Protein AF-A0AAD5QFC1-F1 (afdb_monomer)

pLDDT: mean 74.95, std 17.99, range [32.06, 94.88]

Mean predicted aligned error: 12.11 Å

Solvent-accessible surface area (backbone atoms only — not comparable to full-atom values): 9086 Å² total; per-residue (Å²): 133,85,84,66,52,53,44,85,89,82,62,46,72,52,51,64,74,70,56,52,54,54,51,51,54,51,52,51,51,53,51,52,54,54,49,53,65,66,42,63,85,72,54,55,68,71,60,46,52,49,46,72,76,37,51,67,60,53,51,50,51,51,51,51,52,48,52,53,49,27,55,50,25,49,50,47,18,52,52,25,46,54,40,23,60,59,28,45,70,33,32,82,77,38,82,57,63,71,57,12,54,52,25,33,56,52,24,56,50,25,49,52,50,20,50,53,27,44,53,50,24,53,52,43,50,48,51,46,42,50,68,75,73,44,76,99,68,74,84,72,48,74,69,63,79,74,62,75,81,84,76,78,73,83,86,75,72,86,131

Structure (mmCIF, N/CA/C/O backbone):
data_AF-A0AAD5QFC1-F1
#
_entry.id   AF-A0AAD5QFC1-F1
#
loop_
_atom_site.group_PDB
_atom_site.id
_atom_site.type_symbol
_atom_site.label_atom_id
_atom_site.label_alt_id
_atom_site.label_comp_id
_atom_site.label_asym_id
_atom_site.label_entity_id
_atom_site.label_seq_id
_atom_site.pdbx_PDB_ins_code
_atom_site.Cartn_x
_atom_site.Cartn_y
_atom_site.Cartn_z
_atom_site.occupancy
_atom_site.B_iso_or_equiv
_atom_site.auth_seq_id
_atom_site.auth_comp_id
_atom_site.auth_asym_id
_atom_site.auth_atom_id
_atom_site.pdbx_PDB_model_num
ATOM 1 N N . MET A 1 1 ? -0.365 -19.921 -12.498 1.00 32.06 1 MET A N 1
ATOM 2 C CA . MET A 1 1 ? 1.033 -19.564 -12.823 1.00 32.06 1 MET A CA 1
ATOM 3 C C . MET A 1 1 ? 1.122 -18.049 -12.790 1.00 32.06 1 MET A C 1
ATOM 5 O O . MET A 1 1 ? 0.552 -17.419 -13.665 1.00 32.06 1 MET A O 1
ATOM 9 N N . ASN A 1 2 ? 1.718 -17.470 -11.745 1.00 37.75 2 ASN A N 1
ATOM 10 C CA . ASN A 1 2 ? 1.915 -16.021 -11.664 1.00 37.75 2 ASN A CA 1
ATOM 11 C C . ASN A 1 2 ? 3.129 -15.669 -12.521 1.00 37.75 2 ASN A C 1
ATOM 13 O O . ASN A 1 2 ? 4.251 -16.034 -12.171 1.00 37.75 2 ASN A O 1
ATOM 17 N N . GLU A 1 3 ? 2.890 -15.028 -13.660 1.00 44.94 3 GLU A N 1
ATOM 18 C CA . GLU A 1 3 ? 3.936 -14.546 -14.556 1.00 44.94 3 GLU A CA 1
ATOM 19 C C . GLU A 1 3 ? 4.847 -13.580 -13.786 1.00 44.94 3 GLU A C 1
ATOM 21 O O . GLU A 1 3 ? 4.436 -12.503 -13.354 1.00 44.94 3 GLU A O 1
ATOM 26 N N . MET A 1 4 ? 6.082 -14.009 -13.522 1.00 55.28 4 MET A N 1
ATOM 27 C CA . MET A 1 4 ? 7.081 -13.189 -12.843 1.00 55.28 4 MET A CA 1
ATOM 28 C C . MET A 1 4 ? 7.576 -12.128 -13.826 1.00 55.28 4 MET A C 1
ATOM 30 O O . MET A 1 4 ? 7.973 -12.460 -14.937 1.00 55.28 4 MET A O 1
ATOM 34 N N . TYR A 1 5 ? 7.584 -10.854 -13.434 1.00 62.97 5 TYR A N 1
ATOM 35 C CA . TYR A 1 5 ? 8.230 -9.815 -14.237 1.00 62.97 5 TYR A CA 1
ATOM 36 C C . TYR A 1 5 ? 9.747 -9.917 -14.020 1.00 62.97 5 TYR A C 1
ATOM 38 O O . TYR A 1 5 ? 10.242 -9.535 -12.955 1.00 62.97 5 TYR A O 1
ATOM 46 N N . TYR A 1 6 ? 10.473 -10.501 -14.978 1.00 63.19 6 TYR A N 1
ATOM 47 C CA . TYR A 1 6 ? 11.918 -10.750 -14.901 1.00 63.19 6 TYR A CA 1
ATOM 48 C C . TYR A 1 6 ? 12.706 -9.923 -15.924 1.00 63.19 6 TYR A C 1
ATOM 50 O O . TYR A 1 6 ? 12.216 -9.605 -17.004 1.00 63.19 6 TYR A O 1
ATOM 58 N N . THR A 1 7 ? 13.949 -9.577 -15.591 1.00 61.34 7 THR A N 1
ATOM 59 C CA . THR A 1 7 ? 14.903 -8.992 -16.548 1.00 61.34 7 THR A CA 1
ATOM 60 C C . THR A 1 7 ? 15.563 -10.081 -17.387 1.00 61.34 7 THR A C 1
ATOM 62 O O . THR A 1 7 ? 15.941 -11.107 -16.837 1.00 61.34 7 THR A O 1
ATOM 65 N N . VAL A 1 8 ? 15.825 -9.838 -18.668 1.00 59.00 8 VAL A N 1
ATOM 66 C CA . VAL A 1 8 ? 16.714 -10.677 -19.500 1.00 59.00 8 VAL A CA 1
ATOM 67 C C . VAL A 1 8 ? 18.057 -9.938 -19.647 1.00 59.00 8 VAL A C 1
ATOM 69 O O . VAL A 1 8 ? 18.013 -8.722 -19.846 1.00 59.00 8 VAL A O 1
ATOM 72 N N . PRO A 1 9 ? 19.241 -10.584 -19.532 1.00 58.47 9 PRO A N 1
ATOM 73 C CA . PRO A 1 9 ? 19.503 -12.030 -19.447 1.00 58.47 9 PRO A CA 1
ATOM 74 C C . PRO A 1 9 ? 19.516 -12.632 -18.031 1.00 58.47 9 PRO A C 1
ATOM 76 O O . PRO A 1 9 ? 19.382 -13.843 -17.899 1.00 58.47 9 PRO A O 1
ATOM 79 N N . ASP A 1 10 ? 19.621 -11.824 -16.974 1.00 62.72 10 ASP A N 1
ATOM 80 C CA . ASP A 1 10 ? 19.877 -12.319 -15.606 1.00 62.72 10 ASP A CA 1
ATOM 81 C C . ASP A 1 10 ? 18.671 -12.993 -14.915 1.00 62.72 10 ASP A C 1
ATOM 83 O O . ASP A 1 10 ? 18.766 -13.390 -13.755 1.00 62.72 10 ASP A O 1
ATOM 87 N N . MET A 1 11 ? 17.512 -13.073 -15.581 1.00 67.94 11 MET A N 1
ATOM 88 C CA . MET A 1 11 ? 16.238 -13.610 -15.067 1.00 67.94 11 MET A CA 1
ATOM 89 C C . MET A 1 11 ? 15.854 -13.089 -13.671 1.00 67.94 11 MET A C 1
ATOM 91 O O . MET A 1 11 ? 15.146 -13.742 -12.901 1.00 67.94 11 MET A O 1
ATOM 95 N N . ARG A 1 12 ? 16.312 -11.884 -13.316 1.00 70.94 12 ARG A N 1
ATOM 96 C CA . ARG A 1 12 ? 16.085 -11.313 -11.993 1.00 70.94 12 ARG A CA 1
ATOM 97 C C . ARG A 1 12 ? 14.629 -10.890 -11.863 1.00 70.94 12 ARG A C 1
ATOM 99 O O . ARG A 1 12 ? 14.167 -10.014 -12.590 1.00 70.94 12 ARG A O 1
ATOM 106 N N . VAL A 1 13 ? 13.932 -11.467 -10.887 1.00 73.19 13 VAL A N 1
ATOM 107 C CA . VAL A 1 13 ? 12.561 -11.082 -10.528 1.00 73.19 13 VAL A CA 1
ATOM 108 C C . VAL A 1 13 ? 12.553 -9.633 -10.035 1.00 73.19 13 VAL A C 1
ATOM 110 O O . VAL A 1 13 ? 13.135 -9.315 -8.995 1.00 73.19 13 VAL A O 1
ATOM 113 N N . LEU A 1 14 ? 11.890 -8.753 -10.783 1.00 72.19 14 LEU A N 1
ATOM 114 C CA . LEU A 1 14 ? 11.738 -7.334 -10.453 1.00 72.19 14 LEU A CA 1
ATOM 115 C C . LEU A 1 14 ? 10.568 -7.087 -9.504 1.00 72.19 14 LEU A C 1
ATOM 117 O O . LEU A 1 14 ? 10.649 -6.219 -8.635 1.00 72.19 14 LEU A O 1
ATOM 121 N N . LEU A 1 15 ? 9.500 -7.868 -9.665 1.00 76.88 15 LEU A N 1
ATOM 122 C CA . LEU A 1 15 ? 8.273 -7.800 -8.881 1.00 76.88 15 LEU A CA 1
ATOM 123 C C . LEU A 1 15 ? 7.924 -9.195 -8.375 1.00 76.88 15 LEU A C 1
ATOM 125 O O . LEU A 1 15 ? 7.590 -10.089 -9.150 1.00 76.88 15 LEU A O 1
ATOM 129 N N . ARG A 1 16 ? 8.014 -9.380 -7.058 1.00 79.38 16 ARG A N 1
ATOM 130 C CA . ARG A 1 16 ? 7.581 -10.612 -6.400 1.00 79.38 16 ARG A CA 1
ATOM 131 C C . ARG A 1 16 ? 6.054 -10.608 -6.272 1.00 79.38 16 ARG A C 1
ATOM 133 O O . ARG A 1 16 ? 5.517 -9.623 -5.761 1.00 79.38 16 ARG A O 1
ATOM 140 N N . PRO A 1 17 ? 5.360 -11.694 -6.649 1.00 76.50 17 PRO A N 1
ATOM 141 C CA . PRO A 1 17 ? 3.903 -11.783 -6.534 1.00 76.50 17 PRO A CA 1
ATOM 142 C C . PRO A 1 17 ? 3.424 -11.721 -5.077 1.00 76.50 17 PRO A C 1
ATOM 144 O O . PRO A 1 17 ? 2.324 -11.269 -4.801 1.00 76.50 17 PRO A O 1
ATOM 147 N N . GLU A 1 18 ? 4.267 -12.087 -4.113 1.00 81.75 18 GLU A N 1
ATOM 148 C CA . GLU A 1 18 ? 3.958 -11.952 -2.684 1.00 81.75 18 GLU A CA 1
ATOM 149 C C . GLU A 1 18 ? 3.695 -10.497 -2.264 1.00 81.75 18 GLU A C 1
ATOM 151 O O . GLU A 1 18 ? 2.928 -10.253 -1.338 1.00 81.75 18 GLU A O 1
ATOM 156 N N . MET A 1 19 ? 4.270 -9.510 -2.965 1.00 83.00 19 MET A N 1
ATOM 157 C CA . MET A 1 19 ? 4.018 -8.097 -2.662 1.00 83.00 19 MET A CA 1
ATOM 158 C C . MET A 1 19 ? 2.564 -7.700 -2.925 1.00 83.00 19 MET A C 1
ATOM 160 O O . MET A 1 19 ? 2.028 -6.862 -2.203 1.00 83.00 19 MET A O 1
ATOM 164 N N . SER A 1 20 ? 1.895 -8.309 -3.913 1.00 83.38 20 SER A N 1
ATOM 165 C CA . SER A 1 20 ? 0.490 -7.989 -4.168 1.00 83.38 20 SER A CA 1
ATOM 166 C C . SER A 1 20 ? -0.409 -8.463 -3.032 1.00 83.38 20 SER A C 1
ATOM 168 O O . SER A 1 20 ? -1.370 -7.774 -2.713 1.00 83.38 20 SER A O 1
ATOM 170 N N . LEU A 1 21 ? -0.084 -9.587 -2.378 1.00 87.62 21 LEU A N 1
ATOM 171 C CA . LEU A 1 21 ? -0.825 -10.054 -1.201 1.00 87.62 21 LEU A CA 1
ATOM 172 C C . LEU A 1 21 ? -0.786 -9.016 -0.077 1.00 87.62 21 LEU A C 1
ATOM 174 O O . LEU A 1 21 ? -1.830 -8.711 0.491 1.00 87.62 21 LEU A O 1
ATOM 178 N N . TRP A 1 22 ? 0.381 -8.418 0.182 1.00 88.88 22 TRP A N 1
ATOM 179 C CA . TRP A 1 2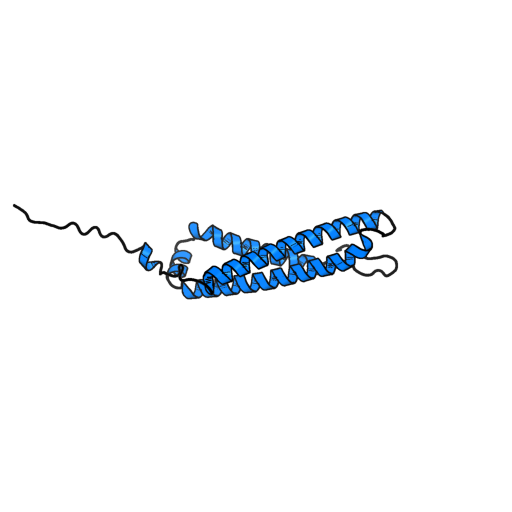2 ? 0.513 -7.339 1.164 1.00 88.88 22 TRP A CA 1
ATOM 180 C C . TRP A 1 22 ? -0.330 -6.119 0.799 1.00 88.88 22 TRP A C 1
ATOM 182 O O . TRP A 1 22 ? -1.070 -5.619 1.645 1.00 88.88 22 TRP A O 1
ATOM 192 N N . PHE A 1 23 ? -0.282 -5.669 -0.459 1.00 89.81 23 PHE A N 1
ATOM 193 C CA . PHE A 1 23 ? -1.076 -4.521 -0.901 1.00 89.81 23 PHE A CA 1
ATOM 194 C C . PHE A 1 23 ? -2.582 -4.786 -0.792 1.00 89.81 23 PHE A C 1
ATOM 196 O O . PHE A 1 23 ? -3.295 -3.972 -0.211 1.00 89.81 23 PHE A O 1
ATOM 203 N N . TYR A 1 24 ? -3.065 -5.937 -1.272 1.00 89.44 24 TYR A N 1
ATOM 204 C CA . TYR A 1 24 ? -4.486 -6.287 -1.208 1.00 89.44 24 TYR A CA 1
ATOM 205 C C . TYR A 1 24 ? -4.977 -6.482 0.225 1.00 89.44 24 TYR A C 1
ATOM 207 O O . TYR A 1 24 ? -6.017 -5.933 0.582 1.00 89.44 24 TYR A O 1
ATOM 215 N N . ALA A 1 25 ? -4.236 -7.218 1.057 1.00 89.38 25 ALA A N 1
ATOM 216 C CA . ALA A 1 25 ? -4.607 -7.433 2.454 1.00 89.38 25 ALA A CA 1
ATOM 217 C C . ALA A 1 25 ? -4.694 -6.105 3.218 1.00 89.38 25 ALA A C 1
ATOM 219 O O . ALA A 1 25 ? -5.658 -5.874 3.946 1.00 89.38 25 ALA A O 1
ATOM 220 N N . THR A 1 26 ? -3.736 -5.203 2.988 1.00 89.94 26 THR A N 1
ATOM 221 C CA . THR A 1 26 ? -3.735 -3.865 3.594 1.00 89.94 26 THR A CA 1
ATOM 222 C C . THR A 1 26 ? -4.931 -3.047 3.116 1.00 89.94 26 THR A C 1
ATOM 224 O O . THR A 1 26 ? -5.650 -2.491 3.938 1.00 89.94 26 THR A O 1
ATOM 227 N N . SER A 1 27 ? -5.220 -3.020 1.812 1.00 88.56 27 SER A N 1
ATOM 228 C CA . SER A 1 27 ? -6.395 -2.318 1.280 1.00 88.56 27 SER A CA 1
ATOM 229 C C . SER A 1 27 ? -7.721 -2.867 1.819 1.00 88.56 27 SER A C 1
ATOM 231 O O . SER A 1 27 ? -8.617 -2.084 2.124 1.00 88.56 27 SER A O 1
ATOM 233 N N . ILE A 1 28 ? -7.851 -4.188 1.981 1.00 90.44 28 ILE A N 1
ATOM 234 C CA . ILE A 1 28 ? -9.042 -4.808 2.582 1.00 90.44 28 ILE A CA 1
ATOM 235 C C . ILE A 1 28 ? -9.173 -4.395 4.049 1.00 90.44 28 ILE A C 1
ATOM 237 O O . ILE A 1 28 ? -10.259 -4.014 4.475 1.00 90.44 28 ILE A O 1
ATOM 241 N N . LEU A 1 29 ? -8.080 -4.422 4.816 1.00 88.19 29 LEU A N 1
ATOM 242 C CA . LEU A 1 29 ? -8.087 -3.990 6.214 1.00 88.19 29 LEU A CA 1
ATOM 243 C C . LEU A 1 29 ? -8.530 -2.526 6.351 1.00 88.19 29 LEU A C 1
ATOM 245 O O . LEU A 1 29 ? -9.369 -2.218 7.195 1.00 88.19 29 LEU A O 1
ATOM 249 N N . LEU A 1 30 ? -8.012 -1.640 5.497 1.00 87.75 30 LEU A N 1
ATOM 250 C CA . LEU A 1 30 ? -8.396 -0.226 5.456 1.00 87.75 30 LEU A CA 1
ATOM 251 C C . LEU A 1 30 ? -9.877 -0.038 5.122 1.00 87.75 30 LEU A C 1
ATOM 253 O O . LEU A 1 30 ? -10.563 0.761 5.762 1.00 87.75 30 LEU A O 1
ATOM 257 N N . LEU A 1 31 ? -10.387 -0.800 4.151 1.00 87.75 31 LEU A N 1
ATOM 258 C CA . LEU A 1 31 ? -11.800 -0.784 3.783 1.00 87.75 31 LEU A CA 1
ATOM 259 C C . LEU A 1 31 ? -12.686 -1.256 4.943 1.00 87.75 31 LEU A C 1
ATOM 261 O O . LEU A 1 31 ? -13.713 -0.647 5.227 1.00 87.75 31 LEU A O 1
ATOM 265 N N . LEU A 1 32 ? -12.281 -2.317 5.643 1.00 86.44 32 LEU A N 1
ATOM 266 C CA . LEU A 1 32 ? -13.006 -2.818 6.809 1.00 86.44 32 LEU A CA 1
ATOM 267 C C . LEU A 1 32 ? -13.024 -1.780 7.931 1.00 86.44 32 LEU A C 1
ATOM 269 O O . LEU A 1 32 ? -14.097 -1.478 8.448 1.00 86.44 32 LEU A O 1
ATOM 273 N N . LEU A 1 33 ? -11.875 -1.181 8.249 1.00 83.00 33 LEU A N 1
ATOM 274 C CA . LEU A 1 33 ? -11.772 -0.122 9.253 1.00 83.00 33 LEU A CA 1
ATOM 275 C C . LEU A 1 33 ? -12.681 1.062 8.920 1.00 83.00 33 LEU A C 1
ATOM 277 O O . LEU A 1 33 ? -13.506 1.437 9.743 1.00 83.00 33 LEU A O 1
ATOM 281 N N . THR A 1 34 ? -12.598 1.596 7.701 1.00 81.31 34 THR A N 1
ATOM 282 C CA . THR A 1 34 ? -13.441 2.723 7.264 1.00 81.31 34 THR A CA 1
ATOM 283 C C . THR A 1 34 ? -14.928 2.372 7.235 1.00 81.31 34 THR A C 1
ATOM 285 O O . THR A 1 34 ? -15.753 3.168 7.684 1.00 81.31 34 THR A O 1
ATOM 288 N N . SER A 1 35 ? -15.290 1.174 6.768 1.00 80.69 35 SER A N 1
ATOM 289 C CA . SER A 1 35 ? -16.685 0.719 6.775 1.00 80.69 35 SER A CA 1
ATOM 290 C C . SER A 1 35 ? -17.249 0.585 8.191 1.00 80.69 35 SER A C 1
ATOM 292 O O . SER A 1 35 ? -18.392 0.972 8.428 1.00 80.69 35 SER A O 1
ATOM 294 N N . LEU A 1 36 ? -16.440 0.119 9.149 1.00 74.38 36 LEU A N 1
ATOM 295 C CA . LEU A 1 36 ? -16.835 -0.001 10.548 1.00 74.38 36 LEU A CA 1
ATOM 296 C C . LEU A 1 36 ? -17.122 1.376 11.154 1.00 74.38 36 LEU A C 1
ATOM 298 O O . LEU A 1 36 ? -18.116 1.534 11.859 1.00 74.38 36 LEU A O 1
ATOM 302 N N . THR A 1 37 ? -16.312 2.385 10.824 1.00 70.31 37 THR A N 1
ATOM 303 C CA . THR A 1 37 ? -16.526 3.769 11.266 1.00 70.31 37 THR A CA 1
ATOM 304 C C . THR A 1 37 ? -17.802 4.377 10.677 1.00 70.31 37 THR A C 1
ATOM 306 O O . THR A 1 37 ? -18.506 5.111 11.366 1.00 70.31 37 THR A O 1
ATOM 309 N N . LEU A 1 38 ? -18.130 4.064 9.418 1.00 70.19 38 LEU A N 1
ATOM 310 C CA . LEU A 1 38 ? -19.339 4.560 8.744 1.00 70.19 38 LEU A CA 1
ATOM 311 C C . LEU A 1 38 ? -20.621 3.881 9.246 1.00 70.19 38 LEU A C 1
ATOM 313 O O . LEU A 1 38 ? -21.664 4.526 9.348 1.00 70.19 38 LEU A O 1
ATOM 317 N N . LEU A 1 39 ? -20.544 2.593 9.588 1.00 67.19 39 LEU A N 1
ATOM 318 C CA . LEU A 1 39 ? -21.682 1.798 10.052 1.00 67.19 39 LEU A CA 1
ATOM 319 C C . LEU A 1 39 ? -22.080 2.077 11.507 1.00 67.19 39 LEU A C 1
ATOM 321 O O . LEU A 1 39 ? -23.127 1.588 11.923 1.00 67.19 39 LEU A O 1
ATOM 325 N N . VAL A 1 40 ? -21.323 2.897 12.254 1.00 63.97 40 VAL A N 1
ATOM 326 C CA . VAL A 1 40 ? -21.637 3.318 13.639 1.00 63.97 40 VAL A CA 1
ATOM 327 C C . VAL A 1 40 ? -23.066 3.863 13.782 1.00 63.97 40 VAL A C 1
ATOM 329 O O . VAL A 1 40 ? -23.705 3.663 14.811 1.00 6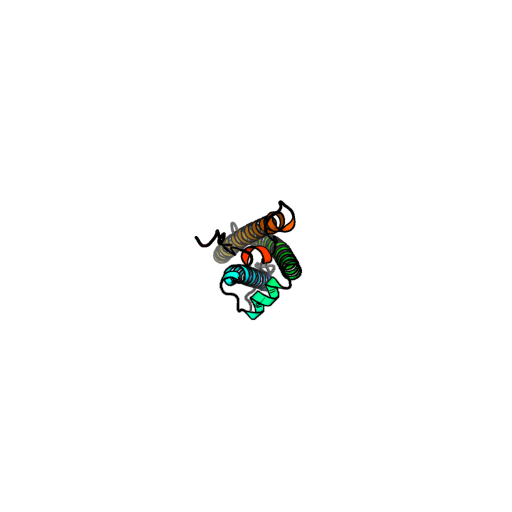3.97 40 VAL A O 1
ATOM 332 N N . SER A 1 41 ? -23.602 4.507 12.745 1.00 61.50 41 SER A N 1
ATOM 333 C CA . SER A 1 41 ? -24.963 5.061 12.738 1.00 61.50 41 SER A CA 1
ATOM 334 C C . SER A 1 41 ? -26.076 4.014 12.578 1.00 61.50 41 SER A C 1
ATOM 336 O O . SER A 1 41 ? -27.233 4.313 12.855 1.00 61.50 41 SER A O 1
ATOM 338 N N . SER A 1 42 ? -25.742 2.799 12.135 1.00 66.88 42 SER A N 1
ATOM 339 C CA . SER A 1 42 ? -26.688 1.729 11.774 1.00 66.88 42 SER A CA 1
ATOM 340 C C . SER A 1 42 ? -26.430 0.436 12.560 1.00 66.88 42 SER A C 1
ATOM 342 O O . SER A 1 42 ? -26.750 -0.663 12.106 1.00 66.88 42 SER A O 1
ATOM 344 N N . VAL A 1 43 ? -25.794 0.555 13.728 1.00 70.06 43 VAL A N 1
ATOM 345 C CA . VAL A 1 43 ? -25.337 -0.584 14.526 1.00 70.06 43 VAL A CA 1
ATOM 346 C C . VAL A 1 43 ? -26.524 -1.351 15.134 1.00 70.06 43 VAL A C 1
ATOM 348 O O . VAL A 1 43 ? -27.429 -0.737 15.702 1.00 70.06 43 VAL A O 1
ATOM 351 N N . PRO A 1 44 ? -26.533 -2.700 15.083 1.00 75.25 44 PRO A N 1
ATOM 352 C CA . PRO A 1 44 ? -27.543 -3.503 15.763 1.00 75.25 44 PRO A CA 1
ATOM 353 C C . PRO A 1 44 ? -27.569 -3.227 17.274 1.00 75.25 44 PRO A C 1
ATOM 355 O O . PRO A 1 44 ? -26.522 -3.203 17.920 1.00 75.25 44 PRO A O 1
ATOM 358 N N . LYS A 1 45 ? -28.770 -3.135 17.862 1.00 73.62 45 LYS A N 1
ATOM 359 C CA . LYS A 1 45 ? -29.007 -2.919 19.307 1.00 73.62 45 LYS A CA 1
ATOM 360 C C . LYS A 1 45 ? -28.073 -3.690 20.269 1.00 73.62 45 LYS A C 1
ATOM 362 O O . LYS A 1 45 ? -27.611 -3.074 21.227 1.00 73.62 45 LYS A O 1
ATOM 367 N N . PRO A 1 46 ? -27.752 -4.988 20.067 1.00 72.25 46 PRO A N 1
ATOM 368 C CA . PRO A 1 46 ? -26.827 -5.692 20.963 1.00 72.25 46 PRO A CA 1
ATOM 369 C C . PRO A 1 46 ? -25.390 -5.150 20.917 1.00 72.25 46 PRO A C 1
ATOM 371 O O . PRO A 1 46 ? -24.741 -5.053 21.954 1.00 72.25 46 PRO A O 1
ATOM 374 N N . LEU A 1 47 ? -24.895 -4.755 19.741 1.00 70.75 47 LEU A N 1
ATOM 375 C CA . LEU A 1 47 ? -23.555 -4.178 19.600 1.00 70.75 47 LEU A CA 1
ATOM 376 C C . LEU A 1 47 ? -23.511 -2.747 20.153 1.00 70.75 47 LEU A C 1
ATOM 378 O O . LEU A 1 47 ? -22.508 -2.344 20.733 1.00 70.75 47 LEU A O 1
ATOM 382 N N . GLN A 1 48 ? -24.611 -2.003 20.006 1.00 70.88 48 GLN A N 1
ATOM 383 C CA . GLN A 1 48 ? -24.763 -0.679 20.602 1.00 70.88 48 GLN A CA 1
ATOM 384 C C . GLN A 1 48 ? -24.712 -0.763 22.134 1.00 70.88 48 GLN A C 1
ATOM 386 O O . GLN A 1 48 ? -23.920 -0.062 22.756 1.00 70.88 48 GLN A O 1
ATOM 391 N N . SER A 1 49 ? -25.461 -1.695 22.733 1.00 74.38 49 SER A N 1
ATOM 392 C CA . SER A 1 49 ? -25.411 -1.945 24.178 1.00 74.38 49 SER A CA 1
ATOM 393 C C . SER A 1 49 ? -24.013 -2.371 24.641 1.00 74.38 49 SER A C 1
ATOM 395 O O . SER A 1 49 ? -23.532 -1.911 25.673 1.00 74.38 49 SER A O 1
ATOM 397 N N . PHE A 1 50 ? -23.312 -3.203 23.866 1.00 75.38 50 PHE A N 1
ATOM 398 C CA . PHE A 1 50 ? -21.932 -3.578 24.176 1.00 75.38 50 PHE A CA 1
ATOM 399 C C . PHE A 1 50 ? -20.970 -2.378 24.142 1.00 75.38 50 PHE A C 1
ATOM 401 O O . PHE A 1 50 ? -20.147 -2.238 25.049 1.00 75.38 50 PHE A O 1
ATOM 408 N N . ALA A 1 51 ? -21.086 -1.513 23.130 1.00 71.38 51 ALA A N 1
ATOM 409 C CA . ALA A 1 51 ? -20.269 -0.309 22.976 1.00 71.38 51 ALA A CA 1
ATOM 410 C C . ALA A 1 51 ? -20.524 0.718 24.091 1.00 71.38 51 ALA A C 1
ATOM 412 O O . ALA A 1 51 ? -19.578 1.316 24.602 1.00 71.38 51 ALA A O 1
ATOM 413 N N . GLU A 1 52 ? -21.783 0.884 24.503 1.00 72.81 52 GLU A N 1
ATOM 414 C CA . GLU A 1 52 ? -22.177 1.750 25.620 1.00 72.81 52 GLU A CA 1
ATOM 415 C C . GLU A 1 52 ? -21.660 1.221 26.966 1.00 72.81 52 GLU A C 1
ATOM 417 O O . GLU A 1 52 ? -21.213 2.005 27.803 1.00 72.81 52 GLU A O 1
ATOM 422 N N . ASN A 1 53 ? -21.646 -0.103 27.149 1.00 80.50 53 ASN A N 1
ATOM 423 C CA . ASN A 1 53 ? -21.164 -0.746 28.373 1.00 80.50 53 ASN A CA 1
ATOM 424 C C . ASN A 1 53 ? -19.630 -0.824 28.460 1.00 80.50 53 ASN A C 1
ATOM 426 O O . ASN A 1 53 ? -19.085 -0.857 29.560 1.00 80.50 53 ASN A O 1
ATOM 430 N N . ASN A 1 54 ? -18.919 -0.850 27.325 1.00 77.44 54 ASN A N 1
ATOM 431 C CA . ASN A 1 54 ? -17.460 -1.023 27.276 1.00 77.44 54 ASN A CA 1
ATOM 432 C C . ASN A 1 54 ? -16.741 0.029 26.400 1.00 77.44 54 ASN A C 1
ATOM 434 O O . ASN A 1 54 ? -15.932 -0.330 25.536 1.00 77.44 54 ASN A O 1
ATOM 438 N N . PRO A 1 55 ? -16.963 1.339 26.620 1.00 72.62 55 PRO A N 1
ATOM 439 C CA . PRO A 1 55 ? -16.440 2.390 25.746 1.00 72.62 55 PRO A CA 1
ATOM 440 C C . PRO A 1 55 ? -14.906 2.470 25.761 1.00 72.62 55 PRO A C 1
ATOM 442 O O . PRO A 1 55 ? -14.284 2.721 24.733 1.00 72.62 55 PRO A O 1
ATOM 445 N N . GLN A 1 56 ? -14.276 2.210 26.911 1.00 75.44 56 GLN A N 1
ATOM 446 C CA . GLN A 1 56 ? -12.814 2.215 27.038 1.00 75.44 56 GLN A CA 1
ATOM 447 C C . GLN A 1 56 ? -12.163 1.062 26.268 1.00 75.44 56 GLN A C 1
ATOM 449 O O . GLN A 1 56 ? -11.152 1.269 25.600 1.00 75.44 56 GLN A O 1
ATOM 454 N N . LEU A 1 57 ? -12.762 -0.132 26.317 1.00 77.25 57 LEU A N 1
ATOM 455 C CA . LEU A 1 57 ? -12.279 -1.298 25.578 1.00 77.25 57 LEU A CA 1
ATOM 456 C C . LEU A 1 57 ? -12.394 -1.072 24.068 1.00 77.25 57 LEU A C 1
ATOM 458 O O . LEU A 1 57 ? -11.457 -1.368 23.332 1.00 77.25 57 LEU A O 1
ATOM 462 N N . LEU A 1 58 ? -13.517 -0.505 23.613 1.00 78.50 58 LEU A N 1
ATOM 463 C CA . LEU A 1 58 ? -13.726 -0.174 22.204 1.00 78.50 58 LEU A CA 1
ATOM 464 C C . LEU A 1 58 ? -12.723 0.882 21.718 1.00 78.50 58 LEU A C 1
ATOM 466 O O . LEU A 1 58 ? -12.139 0.723 20.649 1.00 78.50 58 LEU A O 1
ATOM 470 N N . SER A 1 59 ? -12.476 1.916 22.526 1.00 77.44 59 SER A N 1
ATOM 471 C CA . SER A 1 59 ? -11.449 2.930 22.269 1.00 77.44 59 SER A CA 1
ATOM 472 C C . SER A 1 59 ? -10.061 2.316 22.123 1.00 77.44 59 SER A C 1
ATOM 474 O O . SER A 1 59 ? -9.355 2.571 21.151 1.00 77.44 59 SER A O 1
ATOM 476 N N . PHE A 1 60 ? -9.687 1.461 23.076 1.00 81.81 60 PHE A N 1
ATOM 477 C CA . PHE A 1 60 ? -8.398 0.788 23.078 1.00 81.81 60 PHE A CA 1
ATOM 478 C C . PHE A 1 60 ? -8.227 -0.097 21.838 1.00 81.81 60 PHE A C 1
ATOM 480 O O . PHE A 1 60 ? -7.226 0.022 21.135 1.00 81.81 60 PHE A O 1
ATOM 487 N N . LEU A 1 61 ? -9.226 -0.926 21.517 1.00 84.12 61 LEU A N 1
ATOM 488 C CA . LEU A 1 61 ? -9.213 -1.776 20.324 1.00 84.12 61 LEU A CA 1
ATOM 489 C C . LEU A 1 61 ? -9.109 -0.950 19.039 1.00 84.12 61 LEU A C 1
ATOM 491 O O . LEU A 1 61 ? -8.291 -1.262 18.178 1.00 84.12 61 LEU A O 1
ATOM 495 N N . HIS A 1 62 ? -9.883 0.131 18.924 1.00 83.62 62 HIS A N 1
ATOM 496 C CA . HIS A 1 62 ? -9.831 1.015 17.764 1.00 83.62 62 HIS A CA 1
ATOM 497 C C . HIS A 1 62 ? -8.452 1.683 17.616 1.00 83.62 62 HIS A C 1
ATOM 499 O O . HIS A 1 62 ? -7.905 1.713 16.515 1.00 83.62 62 HIS A O 1
ATOM 505 N N . GLY A 1 63 ? -7.843 2.146 18.712 1.00 83.50 63 GLY A N 1
ATOM 506 C CA . GLY A 1 63 ? -6.485 2.700 18.711 1.00 83.50 63 GLY A CA 1
ATOM 507 C C . GLY A 1 63 ? -5.413 1.673 18.318 1.00 83.50 63 GLY A C 1
ATOM 508 O O . GLY A 1 63 ? -4.522 1.973 17.518 1.00 83.50 63 GLY A O 1
ATOM 509 N N . VAL A 1 64 ? -5.521 0.433 18.807 1.00 87.69 64 VAL A N 1
ATOM 510 C CA . VAL A 1 64 ? -4.624 -0.670 18.419 1.00 87.69 64 VAL A CA 1
ATOM 511 C C . VAL A 1 64 ? -4.780 -1.001 16.933 1.00 87.69 64 VAL A C 1
ATOM 513 O O . VAL A 1 64 ? -3.784 -1.106 16.222 1.00 87.69 64 VAL A O 1
ATOM 516 N N . CYS A 1 65 ? -6.009 -1.098 16.425 1.00 88.25 65 CYS A N 1
ATOM 517 C CA . CYS A 1 65 ? -6.244 -1.363 15.007 1.00 88.25 65 CYS A CA 1
ATOM 518 C C . CYS A 1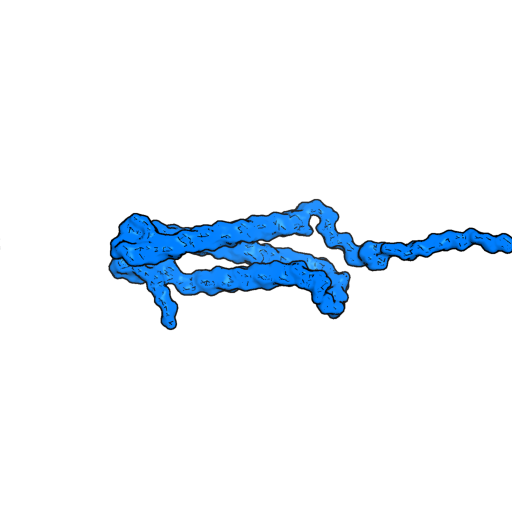 65 ? -5.722 -0.235 14.107 1.00 88.25 65 CYS A C 1
ATOM 520 O O . CYS A 1 65 ? -5.066 -0.517 13.106 1.00 88.25 65 CYS A O 1
ATOM 522 N N . LEU A 1 66 ? -5.957 1.028 14.476 1.00 87.00 66 LEU A N 1
ATOM 523 C CA . LEU A 1 66 ? -5.445 2.183 13.737 1.00 87.00 66 LEU A CA 1
ATOM 524 C C . LEU A 1 66 ? -3.915 2.201 13.702 1.00 87.00 66 LEU A C 1
ATOM 526 O O . LEU A 1 66 ? -3.331 2.373 12.633 1.00 87.00 66 LEU A O 1
ATOM 530 N N . SER A 1 67 ? -3.255 1.971 14.839 1.00 89.69 67 SER A N 1
ATOM 531 C CA . SER A 1 67 ? -1.787 1.946 14.902 1.00 89.69 67 SER A CA 1
ATOM 532 C C . SER A 1 67 ? -1.188 0.788 14.096 1.00 89.69 67 SER A C 1
ATOM 534 O O . SER A 1 67 ? -0.251 1.005 13.326 1.00 89.69 67 SER A O 1
ATOM 536 N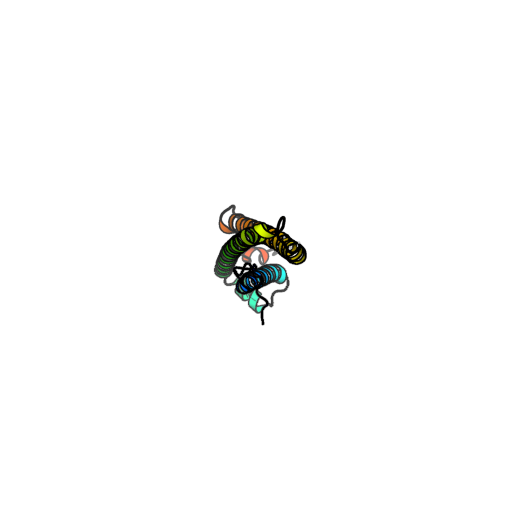 N . ALA A 1 68 ? -1.774 -0.411 14.176 1.00 91.31 68 ALA A N 1
ATOM 537 C CA . ALA A 1 68 ? -1.385 -1.542 13.337 1.00 91.31 68 ALA A CA 1
ATOM 538 C C . ALA A 1 68 ? -1.569 -1.232 11.842 1.00 91.31 68 ALA A C 1
ATOM 540 O O . ALA A 1 68 ? -0.670 -1.505 11.043 1.00 91.31 68 ALA A O 1
ATOM 541 N N . SER A 1 69 ? -2.692 -0.612 11.461 1.00 90.69 69 SER A N 1
ATOM 542 C CA . SER A 1 69 ? -2.940 -0.224 10.068 1.00 90.69 69 SER A CA 1
ATOM 543 C C . SER A 1 69 ? -1.951 0.835 9.579 1.00 90.69 69 SER A C 1
ATOM 545 O O . SER A 1 69 ? -1.455 0.727 8.461 1.00 90.69 69 SER A O 1
ATOM 547 N N . CYS A 1 70 ? -1.550 1.770 10.444 1.00 91.44 70 CYS A N 1
ATOM 548 C CA . CYS A 1 70 ? -0.584 2.806 10.102 1.00 91.44 70 CYS A CA 1
ATOM 549 C C . CYS A 1 70 ? 0.796 2.212 9.815 1.00 91.44 70 CYS A C 1
ATOM 551 O O . CYS A 1 70 ? 1.426 2.553 8.811 1.00 91.44 70 CYS A O 1
ATOM 553 N N . LEU A 1 71 ? 1.260 1.291 10.667 1.00 92.44 71 LEU A N 1
ATOM 554 C CA . LEU A 1 71 ? 2.520 0.577 10.453 1.00 92.44 71 LEU A CA 1
ATOM 555 C C . LEU A 1 71 ? 2.484 -0.246 9.161 1.00 92.44 71 LEU A C 1
ATOM 557 O O . LEU A 1 71 ? 3.455 -0.256 8.404 1.00 92.44 71 LEU A O 1
ATOM 561 N N . LEU A 1 72 ? 1.356 -0.900 8.883 1.00 93.25 72 LEU A N 1
ATOM 562 C CA . LEU A 1 72 ? 1.182 -1.703 7.679 1.00 93.25 72 LEU A CA 1
ATOM 563 C C . LEU A 1 72 ? 1.163 -0.841 6.405 1.00 93.25 72 LEU A C 1
ATOM 565 O O . LEU A 1 72 ? 1.796 -1.205 5.412 1.00 93.25 72 LEU A O 1
ATOM 569 N N . CYS A 1 73 ? 0.518 0.328 6.440 1.00 93.12 73 CYS A N 1
ATOM 570 C CA . CYS A 1 73 ? 0.559 1.319 5.364 1.00 93.12 73 CYS A CA 1
ATOM 571 C C . CYS A 1 73 ? 1.985 1.821 5.119 1.00 93.12 73 CYS A C 1
ATOM 573 O O . CYS A 1 73 ? 2.442 1.821 3.978 1.00 93.12 73 CYS A O 1
ATOM 575 N N . ALA A 1 74 ? 2.725 2.176 6.174 1.00 93.19 74 ALA A N 1
ATOM 576 C CA . ALA A 1 74 ? 4.121 2.594 6.055 1.00 93.19 74 ALA A CA 1
ATOM 577 C C . ALA A 1 74 ? 5.006 1.486 5.451 1.00 93.19 74 ALA A C 1
ATOM 579 O O . ALA A 1 74 ? 5.835 1.750 4.575 1.00 93.19 74 ALA A O 1
ATOM 580 N N . TYR A 1 75 ? 4.789 0.232 5.855 1.00 93.50 75 TYR A N 1
ATOM 581 C CA . TYR A 1 75 ? 5.468 -0.926 5.277 1.00 93.50 75 TYR A CA 1
ATOM 582 C C . TYR A 1 75 ? 5.132 -1.115 3.787 1.00 93.50 75 TYR A C 1
ATOM 584 O O . TYR A 1 75 ? 6.032 -1.313 2.967 1.00 93.50 75 TYR A O 1
ATOM 592 N N . CYS A 1 76 ? 3.859 -0.978 3.405 1.00 93.62 76 CYS A N 1
ATOM 593 C CA . CYS A 1 76 ? 3.431 -1.042 2.006 1.00 93.62 76 CYS A CA 1
ATOM 594 C C . CYS A 1 76 ? 4.004 0.106 1.165 1.00 93.62 76 CYS A C 1
ATOM 596 O O . CYS A 1 76 ? 4.437 -0.130 0.036 1.00 93.62 76 CYS A O 1
ATOM 598 N N . THR A 1 77 ? 4.094 1.321 1.713 1.00 94.56 77 THR A N 1
ATOM 599 C CA . THR A 1 77 ? 4.801 2.444 1.082 1.00 94.56 77 THR A CA 1
ATOM 600 C C . THR A 1 77 ? 6.259 2.092 0.821 1.00 94.56 77 THR A C 1
ATOM 602 O O . THR A 1 77 ? 6.745 2.286 -0.294 1.00 94.56 77 THR A O 1
ATOM 605 N N . PHE A 1 78 ? 6.962 1.552 1.821 1.00 93.88 78 PHE A N 1
ATOM 606 C CA . PHE A 1 78 ? 8.360 1.152 1.675 1.00 93.88 78 PHE A CA 1
ATOM 607 C C . PHE A 1 78 ? 8.533 0.090 0.581 1.00 93.88 78 PHE A C 1
ATOM 609 O O . PHE A 1 78 ? 9.367 0.259 -0.310 1.00 93.88 78 PHE A O 1
ATOM 616 N N . LEU A 1 79 ? 7.708 -0.961 0.596 1.00 93.00 79 LEU A N 1
ATOM 617 C CA . LEU A 1 79 ? 7.700 -2.008 -0.429 1.00 93.00 79 LEU A CA 1
ATOM 618 C C . LEU A 1 79 ? 7.459 -1.436 -1.829 1.00 93.00 79 LEU A C 1
ATOM 620 O O . LEU A 1 79 ? 8.214 -1.737 -2.756 1.00 93.00 79 LEU A O 1
ATOM 624 N N . ALA A 1 80 ? 6.438 -0.591 -1.984 1.00 92.19 80 ALA A N 1
ATOM 625 C CA . ALA A 1 80 ? 6.083 0.023 -3.257 1.00 92.19 80 ALA A CA 1
ATOM 626 C C . ALA A 1 80 ? 7.201 0.943 -3.775 1.00 92.19 80 ALA A C 1
ATOM 628 O O . ALA A 1 80 ? 7.565 0.880 -4.950 1.00 92.19 80 ALA A O 1
ATOM 629 N N . MET A 1 81 ? 7.818 1.7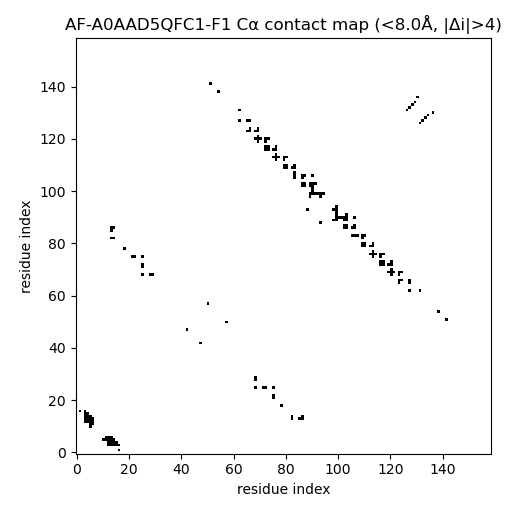39 -2.897 1.00 92.88 81 MET A N 1
ATOM 630 C CA . MET A 1 81 ? 8.958 2.590 -3.240 1.00 92.88 81 MET A CA 1
ATOM 631 C C . MET A 1 81 ? 10.183 1.771 -3.643 1.00 92.88 81 MET A C 1
ATOM 633 O O . MET A 1 81 ? 10.775 2.042 -4.690 1.00 92.88 81 MET A O 1
ATOM 637 N N . HIS A 1 82 ? 10.529 0.742 -2.870 1.00 91.44 82 HIS A N 1
ATOM 638 C CA . HIS A 1 82 ? 11.657 -0.138 -3.157 1.00 91.44 82 HIS A CA 1
ATOM 639 C C . HIS A 1 82 ? 11.473 -0.871 -4.498 1.00 91.44 82 HIS A C 1
ATOM 641 O O . HIS A 1 82 ? 12.369 -0.849 -5.345 1.00 91.44 82 HIS A O 1
ATOM 647 N N . ALA A 1 83 ? 10.287 -1.437 -4.741 1.00 88.31 83 ALA A N 1
ATOM 648 C CA . ALA A 1 83 ? 9.939 -2.079 -6.008 1.00 88.31 83 ALA A CA 1
ATOM 649 C C . ALA A 1 83 ? 9.910 -1.085 -7.183 1.00 88.31 83 ALA A C 1
ATOM 651 O O . ALA A 1 83 ? 10.354 -1.395 -8.286 1.00 88.31 83 ALA A O 1
ATOM 652 N N . SER A 1 84 ? 9.449 0.150 -6.969 1.00 89.94 84 SER A N 1
ATOM 653 C CA . SER A 1 84 ? 9.515 1.176 -8.014 1.00 89.94 84 SER A CA 1
ATOM 654 C C . SER A 1 84 ? 10.962 1.546 -8.359 1.00 89.94 84 SER A C 1
ATOM 656 O O . SER A 1 84 ? 11.262 1.852 -9.507 1.00 89.94 84 SER A O 1
ATOM 658 N N . GLY A 1 85 ? 11.881 1.505 -7.389 1.00 86.88 85 GLY A N 1
ATOM 659 C CA . GLY A 1 85 ? 13.299 1.775 -7.609 1.00 86.88 85 GLY A CA 1
ATOM 660 C C . GLY A 1 85 ? 13.988 0.686 -8.432 1.00 86.88 85 GLY A C 1
ATOM 661 O O . GLY A 1 85 ? 14.839 1.001 -9.264 1.00 86.88 85 GLY A O 1
ATOM 662 N N . SER A 1 86 ? 13.613 -0.584 -8.245 1.00 85.69 86 SER A N 1
ATOM 663 C CA . SER A 1 86 ? 14.130 -1.688 -9.065 1.00 85.69 86 SER A CA 1
ATOM 664 C C . SER A 1 86 ? 13.590 -1.635 -10.495 1.00 85.69 86 SER A C 1
ATOM 666 O O . SER A 1 86 ? 14.375 -1.739 -11.435 1.00 85.69 86 SER A O 1
ATOM 668 N N . VAL A 1 87 ? 12.284 -1.410 -10.669 1.00 86.12 87 VAL A N 1
ATOM 669 C CA . VAL A 1 87 ? 11.631 -1.340 -11.989 1.00 86.12 87 VAL A CA 1
ATOM 670 C C . VAL A 1 87 ? 11.990 -0.053 -12.742 1.00 86.12 87 VAL A C 1
ATOM 672 O O . VAL A 1 87 ? 12.198 -0.073 -13.952 1.00 86.12 87 VAL A O 1
ATOM 675 N N . GLY A 1 88 ? 12.137 1.072 -12.037 1.00 84.81 88 GLY A N 1
ATOM 676 C CA . GLY A 1 88 ? 12.405 2.387 -12.629 1.00 84.81 88 GLY A CA 1
ATOM 677 C C . GLY A 1 88 ? 13.709 2.465 -13.426 1.00 84.81 88 GLY A C 1
ATOM 678 O O . GLY A 1 88 ? 13.805 3.252 -14.365 1.00 84.81 88 GLY A O 1
ATOM 679 N N . LYS A 1 89 ? 14.684 1.596 -13.127 1.00 84.12 89 LYS A N 1
ATOM 680 C CA . LYS A 1 89 ? 15.928 1.461 -13.907 1.00 84.12 89 LYS A CA 1
ATOM 681 C C . LYS A 1 89 ? 15.670 1.039 -15.357 1.00 84.12 89 LYS A C 1
ATOM 683 O O . LYS A 1 89 ? 16.438 1.402 -16.242 1.00 84.12 89 LYS A O 1
ATOM 688 N N . TYR A 1 90 ? 14.576 0.320 -15.596 1.00 83.12 90 TYR A N 1
ATOM 689 C CA . TYR A 1 90 ? 14.198 -0.225 -16.899 1.00 83.12 90 TYR A CA 1
ATOM 690 C C . TYR A 1 90 ? 13.085 0.583 -17.587 1.00 83.12 90 TYR A C 1
ATOM 692 O O . TYR A 1 90 ? 12.838 0.411 -18.775 1.00 83.12 90 TYR A O 1
ATOM 700 N N . ALA A 1 91 ? 12.452 1.525 -16.882 1.00 81.12 91 ALA A N 1
ATOM 701 C CA . ALA A 1 91 ? 11.311 2.287 -17.391 1.00 81.12 91 ALA A CA 1
ATOM 702 C C . ALA A 1 91 ? 11.655 3.293 -18.511 1.00 81.12 91 ALA A C 1
ATOM 704 O O . ALA A 1 91 ? 10.779 3.662 -19.289 1.00 81.12 91 ALA A O 1
ATOM 705 N N . PHE A 1 92 ? 12.911 3.748 -18.616 1.00 79.25 92 PHE A N 1
ATOM 706 C CA . PHE A 1 92 ? 13.276 4.849 -19.527 1.00 79.25 92 PHE A CA 1
ATOM 707 C C . PHE A 1 92 ? 14.315 4.501 -20.598 1.00 79.25 92 PHE A C 1
ATOM 709 O O . PHE A 1 92 ? 14.418 5.224 -21.587 1.00 79.25 92 PHE A O 1
ATOM 716 N N . LYS A 1 93 ? 15.107 3.437 -20.414 1.00 77.38 93 LYS A N 1
ATOM 717 C CA . LYS A 1 93 ? 16.215 3.079 -21.323 1.00 77.38 93 LYS A CA 1
ATOM 718 C C . LYS A 1 93 ? 16.369 1.569 -21.551 1.00 77.38 93 LYS A C 1
ATOM 720 O O . LYS A 1 93 ? 17.467 1.116 -21.859 1.00 77.38 93 LYS A O 1
ATOM 725 N N . ALA A 1 94 ? 15.312 0.776 -21.370 1.00 77.19 94 ALA A N 1
ATOM 726 C CA . ALA A 1 94 ? 15.402 -0.663 -21.599 1.00 77.19 94 ALA A CA 1
ATOM 727 C C . ALA A 1 94 ? 15.131 -1.043 -23.060 1.00 77.19 94 ALA A C 1
ATOM 729 O O . ALA A 1 94 ? 14.260 -0.487 -23.723 1.00 77.19 94 ALA A O 1
ATOM 730 N N . THR A 1 95 ? 15.859 -2.041 -23.545 1.00 76.88 95 THR A N 1
ATOM 731 C CA . THR A 1 95 ? 15.585 -2.737 -24.802 1.00 76.88 95 THR A CA 1
ATOM 732 C C . THR A 1 95 ? 15.190 -4.179 -24.469 1.00 76.88 95 THR A C 1
ATOM 734 O O . THR A 1 95 ? 15.816 -4.781 -23.597 1.00 76.88 95 THR A O 1
ATOM 737 N N . PRO A 1 96 ? 14.156 -4.762 -25.108 1.00 82.00 96 PRO A N 1
ATOM 738 C CA . PRO A 1 96 ? 13.289 -4.214 -26.159 1.00 82.00 96 PRO A CA 1
ATOM 739 C C . PRO A 1 96 ? 12.228 -3.218 -25.644 1.00 82.00 96 PRO A C 1
ATOM 741 O O . PRO A 1 96 ? 11.871 -3.216 -24.468 1.00 82.00 96 PRO A O 1
ATOM 744 N N . ARG A 1 97 ? 11.662 -2.405 -26.550 1.00 81.31 97 ARG A N 1
ATOM 745 C CA . ARG A 1 97 ? 10.693 -1.336 -26.220 1.00 81.31 97 ARG A CA 1
ATOM 746 C C . ARG A 1 97 ? 9.430 -1.839 -25.502 1.00 81.31 97 ARG A C 1
ATOM 748 O O . ARG A 1 97 ? 8.944 -1.179 -24.597 1.00 81.31 97 ARG A O 1
ATOM 755 N N . GLN A 1 98 ? 8.962 -3.046 -25.822 1.00 81.25 98 GLN A N 1
ATOM 756 C CA . GLN A 1 98 ? 7.833 -3.679 -25.121 1.00 81.25 98 GLN A CA 1
ATOM 757 C C . GLN A 1 98 ? 8.112 -3.887 -23.623 1.00 81.25 98 GLN A C 1
ATOM 759 O O . GLN A 1 98 ? 7.231 -3.699 -22.785 1.00 81.25 98 GLN A O 1
ATOM 764 N N . PHE A 1 99 ? 9.351 -4.244 -23.271 1.00 82.06 99 PHE A N 1
ATOM 765 C CA . PHE A 1 99 ? 9.760 -4.389 -21.878 1.00 82.06 99 PHE A CA 1
ATOM 766 C C . PHE A 1 99 ? 9.860 -3.026 -21.189 1.00 82.06 99 PHE A C 1
ATOM 768 O O . PHE A 1 99 ? 9.430 -2.892 -20.045 1.00 82.06 99 PHE A O 1
ATOM 775 N N . GLN A 1 100 ? 10.346 -2.004 -21.897 1.00 84.00 100 GLN A N 1
ATOM 776 C CA . GLN A 1 100 ? 10.360 -0.628 -21.404 1.00 84.00 100 GLN A CA 1
ATOM 777 C C . GLN A 1 100 ? 8.948 -0.116 -21.085 1.00 84.00 100 GLN A C 1
ATOM 779 O O . GLN A 1 100 ? 8.729 0.402 -19.991 1.00 84.00 100 GLN A O 1
ATOM 784 N N . ASP A 1 101 ? 7.988 -0.299 -21.994 1.00 85.50 101 ASP A N 1
ATOM 785 C CA . ASP A 1 101 ? 6.609 0.169 -21.812 1.00 85.50 101 ASP A CA 1
ATOM 786 C C . ASP A 1 101 ? 5.927 -0.545 -20.632 1.00 85.50 101 ASP A C 1
ATOM 788 O O . ASP A 1 101 ? 5.286 0.095 -19.792 1.00 85.50 101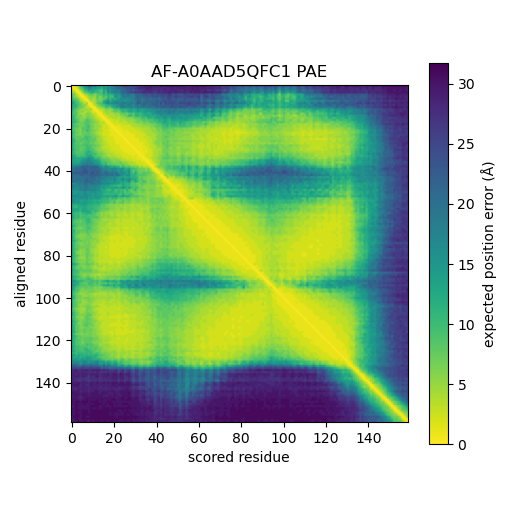 ASP A O 1
ATOM 792 N N . ALA A 1 102 ? 6.136 -1.860 -20.495 1.00 84.38 102 ALA A N 1
ATOM 793 C CA . ALA A 1 102 ? 5.660 -2.621 -19.341 1.00 84.38 102 ALA A CA 1
ATOM 794 C C . ALA A 1 102 ? 6.308 -2.140 -18.029 1.00 84.38 102 ALA A C 1
ATOM 796 O O . AL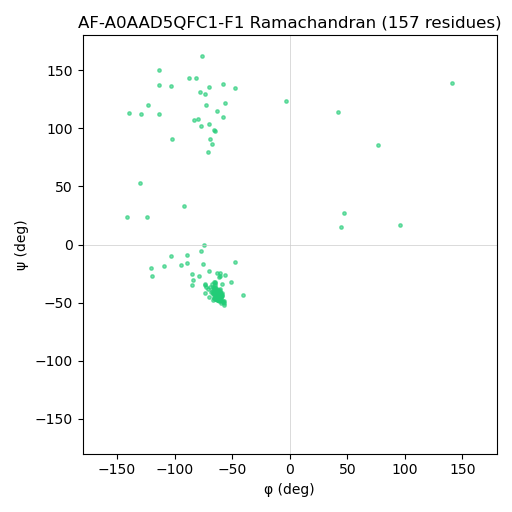A A 1 102 ? 5.611 -1.908 -17.039 1.00 84.38 102 ALA A O 1
ATOM 797 N N . SER A 1 103 ? 7.629 -1.925 -18.020 1.00 84.69 103 SER A N 1
ATOM 798 C CA . SER A 1 103 ? 8.364 -1.406 -16.859 1.00 84.69 103 SER A CA 1
ATOM 799 C C . SER A 1 103 ? 7.850 -0.029 -16.455 1.00 84.69 103 SER A C 1
ATOM 801 O O . SER A 1 103 ? 7.641 0.233 -15.272 1.00 84.69 103 SER A O 1
ATOM 803 N N . TYR A 1 104 ? 7.601 0.846 -17.428 1.00 87.44 104 TYR A N 1
ATOM 804 C CA . TYR A 1 104 ? 7.054 2.176 -17.193 1.00 87.44 104 TYR A CA 1
ATOM 805 C C . TYR A 1 104 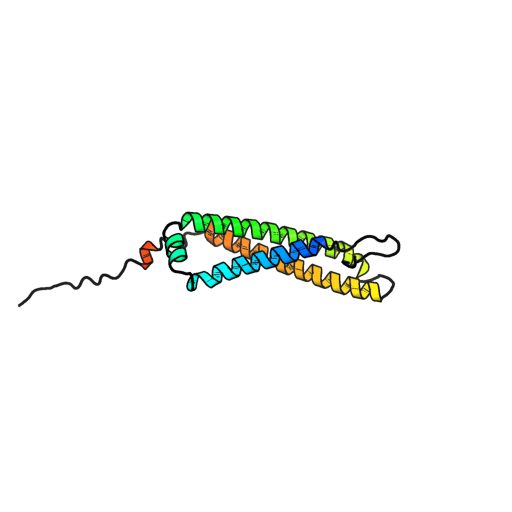? 5.654 2.115 -16.570 1.00 87.44 104 TYR A C 1
ATOM 807 O O . TYR A 1 104 ? 5.388 2.790 -15.573 1.00 87.44 104 TYR A O 1
ATOM 815 N N . TRP A 1 105 ? 4.778 1.249 -17.085 1.00 88.44 105 TRP A N 1
ATOM 816 C CA . TRP A 1 105 ? 3.433 1.055 -16.543 1.00 88.44 105 TRP A CA 1
ATOM 817 C C . TRP A 1 105 ? 3.447 0.597 -15.077 1.00 88.44 105 TRP A C 1
ATOM 819 O O . TRP A 1 105 ? 2.736 1.164 -14.240 1.00 88.44 105 TRP A O 1
ATOM 829 N N . TYR A 1 106 ? 4.298 -0.378 -14.735 1.00 87.75 106 TYR A N 1
ATOM 830 C CA . TYR A 1 106 ? 4.468 -0.824 -13.348 1.00 87.75 106 TYR A CA 1
ATOM 831 C C . TYR A 1 106 ? 5.090 0.263 -12.469 1.00 87.75 106 TYR A C 1
ATOM 833 O O . TYR A 1 106 ? 4.634 0.480 -11.347 1.00 87.75 106 TYR A O 1
ATOM 841 N N . PHE A 1 107 ? 6.097 0.979 -12.974 1.00 90.44 107 PHE A N 1
ATOM 842 C CA . PHE A 1 107 ? 6.770 2.054 -12.250 1.00 90.44 107 PHE A CA 1
ATOM 843 C C . PHE A 1 107 ? 5.793 3.146 -11.797 1.00 90.44 107 PHE A C 1
ATOM 845 O O . PHE A 1 107 ? 5.767 3.492 -10.613 1.00 90.44 107 PHE A O 1
ATOM 852 N N . VAL A 1 108 ? 4.956 3.646 -12.712 1.00 92.31 108 VAL A N 1
ATOM 853 C CA . VAL A 1 108 ? 3.966 4.691 -12.410 1.00 92.31 108 VAL A CA 1
ATOM 854 C C . VAL A 1 108 ? 2.968 4.208 -11.356 1.00 92.31 108 VAL A C 1
ATOM 856 O O . VAL A 1 108 ? 2.697 4.923 -10.391 1.00 92.31 108 VAL A O 1
ATOM 859 N N . ARG A 1 109 ? 2.463 2.975 -11.482 1.00 91.62 109 ARG A N 1
ATOM 860 C CA . ARG A 1 109 ? 1.495 2.409 -10.528 1.00 91.62 109 ARG A CA 1
ATOM 861 C C . ARG A 1 109 ? 2.084 2.193 -9.140 1.00 91.62 109 ARG A C 1
ATOM 863 O O . ARG A 1 109 ? 1.434 2.527 -8.157 1.00 91.62 109 ARG A O 1
ATOM 870 N N . LEU A 1 110 ? 3.311 1.686 -9.043 1.00 91.44 110 LEU A N 1
ATOM 871 C CA . LEU A 1 110 ? 3.989 1.501 -7.757 1.00 91.44 110 LEU A CA 1
ATOM 872 C C . LEU A 1 110 ? 4.225 2.840 -7.050 1.00 91.44 110 LEU A C 1
ATOM 874 O O . LEU A 1 110 ? 4.036 2.939 -5.841 1.00 91.44 110 LEU A O 1
ATOM 878 N N . ARG A 1 111 ? 4.574 3.892 -7.799 1.00 93.44 111 ARG A N 1
ATOM 879 C CA . ARG A 1 111 ? 4.710 5.248 -7.247 1.00 93.44 111 ARG A CA 1
ATOM 880 C C . ARG A 1 111 ? 3.376 5.824 -6.786 1.00 93.44 111 ARG A C 1
ATOM 882 O O . ARG A 1 111 ? 3.318 6.388 -5.698 1.00 93.44 111 ARG A O 1
ATOM 889 N N . ALA A 1 112 ? 2.312 5.641 -7.564 1.00 94.06 112 ALA A N 1
ATOM 890 C CA . ALA A 1 112 ? 0.971 6.054 -7.163 1.00 94.06 112 ALA A CA 1
ATOM 891 C C . ALA A 1 112 ? 0.512 5.328 -5.885 1.00 94.06 112 ALA A C 1
ATOM 893 O O . ALA A 1 112 ? 0.047 5.974 -4.950 1.00 94.06 112 ALA A O 1
ATOM 894 N N . LEU A 1 113 ? 0.719 4.008 -5.800 1.00 92.88 113 LEU A N 1
ATOM 895 C CA . LEU A 1 113 ? 0.412 3.216 -4.604 1.00 92.88 113 LEU A CA 1
ATOM 896 C C . LEU A 1 113 ? 1.190 3.696 -3.376 1.00 92.88 113 LEU A C 1
ATOM 898 O O . LEU A 1 113 ? 0.603 3.850 -2.309 1.00 92.88 113 LEU A O 1
ATOM 902 N N . ALA A 1 114 ? 2.486 3.981 -3.521 1.00 93.38 114 ALA A N 1
ATOM 903 C CA . ALA A 1 114 ? 3.295 4.515 -2.429 1.00 93.38 114 ALA A CA 1
ATOM 904 C C . ALA A 1 114 ? 2.746 5.847 -1.895 1.00 93.38 114 ALA A C 1
ATOM 906 O O . ALA A 1 114 ? 2.688 6.047 -0.684 1.00 93.38 114 ALA A O 1
ATOM 907 N N . ILE A 1 115 ? 2.314 6.747 -2.784 1.00 94.88 115 ILE A N 1
ATOM 908 C CA . ILE A 1 115 ? 1.702 8.021 -2.385 1.00 94.88 115 ILE A CA 1
ATOM 909 C C . ILE A 1 115 ? 0.392 7.766 -1.633 1.00 94.88 115 ILE A C 1
ATOM 911 O O . ILE A 1 115 ? 0.201 8.330 -0.559 1.00 94.88 115 ILE A O 1
ATOM 915 N N . LEU A 1 116 ? -0.476 6.891 -2.149 1.00 94.00 116 LEU A N 1
ATOM 916 C CA . LEU A 1 116 ? -1.757 6.568 -1.513 1.00 94.00 116 LEU A CA 1
ATOM 917 C C . LEU A 1 116 ? -1.574 5.997 -0.101 1.00 94.00 116 LEU A C 1
ATOM 919 O O . LEU A 1 116 ? -2.168 6.513 0.841 1.00 94.00 116 LEU A O 1
ATOM 923 N N . PHE A 1 117 ? -0.707 4.995 0.071 1.00 93.44 117 PHE A N 1
ATOM 924 C CA . PHE A 1 117 ? -0.432 4.419 1.392 1.00 93.44 117 PHE A CA 1
ATOM 925 C C . PHE A 1 117 ? 0.236 5.417 2.348 1.00 93.44 117 PHE A C 1
ATOM 927 O O . PHE A 1 117 ? -0.022 5.383 3.549 1.00 93.44 117 PHE A O 1
ATOM 934 N N . THR A 1 118 ? 1.053 6.341 1.834 1.00 93.81 118 THR A N 1
ATOM 935 C CA . THR A 1 118 ? 1.641 7.415 2.650 1.00 93.81 118 THR A CA 1
ATOM 936 C C . THR A 1 118 ? 0.576 8.382 3.149 1.00 93.81 118 THR A C 1
ATOM 938 O O . THR A 1 118 ? 0.552 8.690 4.337 1.00 93.81 118 THR A O 1
ATOM 941 N N . MET A 1 119 ? -0.316 8.844 2.268 1.00 93.88 119 MET A N 1
ATOM 942 C CA . MET A 1 119 ? -1.403 9.745 2.659 1.00 93.88 119 MET A CA 1
ATOM 943 C C . MET A 1 119 ? -2.324 9.090 3.688 1.00 93.88 119 MET A C 1
ATOM 945 O O . MET A 1 119 ? -2.680 9.725 4.678 1.00 93.88 119 MET A O 1
ATOM 949 N N . GLU A 1 120 ? -2.639 7.810 3.500 1.00 91.50 120 GLU A N 1
ATOM 950 C CA . GLU A 1 120 ? -3.441 7.042 4.449 1.00 91.50 120 GLU A CA 1
ATOM 951 C C . GLU A 1 120 ? -2.744 6.904 5.812 1.00 91.50 120 GLU A C 1
ATOM 953 O O . GLU A 1 120 ? -3.351 7.144 6.852 1.00 91.50 120 GLU A O 1
ATOM 958 N N . SER A 1 121 ? -1.443 6.598 5.825 1.00 92.19 121 SER A N 1
ATOM 959 C CA . SER A 1 121 ? -0.655 6.531 7.061 1.00 92.19 121 SER A CA 1
ATOM 960 C C . SER A 1 121 ? -0.623 7.876 7.799 1.00 92.19 121 SER A C 1
ATOM 962 O O . SER A 1 121 ? -0.811 7.912 9.015 1.00 92.19 121 SER A O 1
ATOM 964 N N . ILE A 1 122 ? -0.453 8.993 7.081 1.00 92.50 122 ILE A N 1
ATOM 965 C CA . ILE A 1 122 ? -0.494 10.342 7.669 1.00 92.50 122 ILE A CA 1
ATOM 966 C C . ILE A 1 122 ? -1.878 10.634 8.254 1.00 92.50 122 ILE A C 1
ATOM 968 O O . ILE A 1 122 ? -1.976 11.151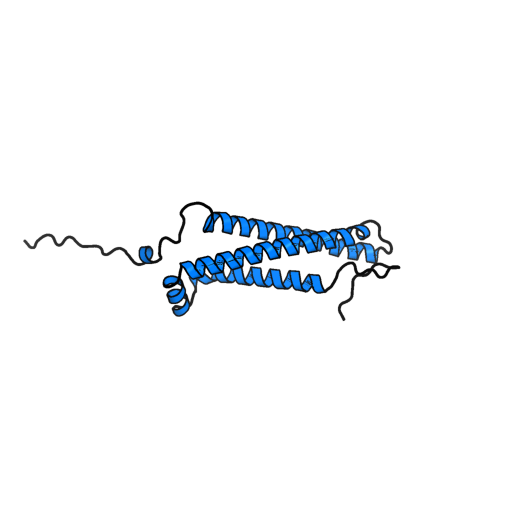 9.368 1.00 92.50 122 ILE A O 1
ATOM 972 N N . LEU A 1 123 ? -2.945 10.286 7.532 1.00 90.50 123 LEU A N 1
ATOM 973 C CA . LEU A 1 123 ? -4.314 10.492 7.991 1.00 90.50 123 LEU A CA 1
ATOM 974 C C . LEU A 1 123 ? -4.593 9.702 9.275 1.00 90.50 123 LEU A C 1
ATOM 976 O O . LEU A 1 123 ? -5.142 10.248 10.229 1.00 90.50 123 LEU A O 1
ATOM 980 N N . GLN A 1 124 ? -4.152 8.448 9.347 1.00 88.62 124 GLN A N 1
ATOM 981 C CA . GLN A 1 124 ? -4.295 7.619 10.544 1.00 88.62 124 GLN A CA 1
ATOM 982 C C . GLN A 1 124 ? -3.482 8.146 11.723 1.00 88.62 124 GLN A C 1
ATOM 984 O O . GLN A 1 124 ? -3.986 8.168 12.844 1.00 88.62 124 GLN A O 1
ATOM 989 N N . MET A 1 125 ? -2.260 8.627 11.484 1.00 87.75 125 MET A N 1
ATOM 990 C CA . MET A 1 125 ? -1.469 9.306 12.513 1.00 87.75 125 MET A CA 1
ATOM 991 C C . MET A 1 125 ? -2.172 10.561 13.022 1.00 87.75 125 MET A C 1
ATOM 993 O O . MET A 1 125 ? -2.206 10.787 14.227 1.00 87.75 125 MET A O 1
ATOM 997 N N . PHE A 1 126 ? -2.781 11.354 12.139 1.00 88.06 126 PHE A N 1
ATOM 998 C CA . PHE A 1 126 ? -3.563 12.519 12.543 1.00 88.06 126 PHE A CA 1
ATOM 999 C C . PHE A 1 126 ? -4.752 12.117 13.422 1.00 88.06 126 PHE A C 1
ATOM 1001 O O . PHE A 1 126 ? -4.944 12.687 14.493 1.00 88.06 126 PHE A O 1
ATOM 1008 N N . VAL A 1 127 ? -5.503 11.088 13.020 1.00 84.19 127 VAL A N 1
ATOM 1009 C CA . VAL A 1 127 ? -6.608 10.530 13.811 1.00 84.19 127 VAL A CA 1
ATOM 1010 C C . VAL A 1 127 ? -6.115 10.038 15.174 1.00 84.19 127 VAL A C 1
ATOM 1012 O O . VAL A 1 127 ? -6.745 10.337 16.186 1.00 84.19 127 VAL A O 1
ATOM 1015 N N . LEU A 1 128 ? -4.975 9.344 15.234 1.00 84.00 128 LEU A N 1
ATOM 1016 C CA . LEU A 1 128 ? -4.379 8.886 16.489 1.00 84.00 128 LEU A CA 1
ATOM 1017 C C . LEU A 1 128 ? -3.982 10.057 17.398 1.00 84.00 128 LEU A C 1
ATOM 1019 O O . LEU A 1 128 ? -4.319 10.068 18.581 1.00 84.00 128 LEU A O 1
ATOM 1023 N N . CYS A 1 129 ? -3.310 11.064 16.841 1.00 82.12 129 CYS A N 1
ATOM 1024 C CA . CYS A 1 129 ? -2.887 12.250 17.575 1.00 82.12 129 CYS A CA 1
ATOM 1025 C C . CYS A 1 129 ? -4.082 13.035 18.127 1.00 82.12 129 CYS A C 1
ATOM 1027 O O . CYS A 1 129 ? -4.087 13.377 19.305 1.00 82.12 129 CYS A O 1
ATOM 1029 N N . VAL A 1 130 ? -5.104 13.285 17.304 1.00 79.75 130 VAL A N 1
ATOM 1030 C CA . VAL A 1 130 ? -6.283 14.078 17.685 1.00 79.75 130 VAL A CA 1
ATOM 1031 C C . VAL A 1 130 ? -7.210 13.317 18.631 1.00 79.75 130 VAL A C 1
ATOM 1033 O O . VAL A 1 130 ? -7.723 13.902 19.576 1.00 79.75 130 VAL A O 1
ATOM 1036 N N . LEU A 1 131 ? -7.451 12.023 18.408 1.00 74.38 131 LEU A N 1
ATOM 1037 C CA . LEU A 1 131 ? -8.408 11.274 19.232 1.00 74.38 131 LEU A CA 1
ATOM 1038 C C . LEU A 1 131 ? -7.807 10.743 20.536 1.00 74.38 131 LEU A C 1
ATOM 1040 O O . LEU A 1 131 ? -8.543 10.599 21.509 1.00 74.38 131 LEU A O 1
ATOM 1044 N N . TYR A 1 132 ? -6.506 10.431 20.568 1.00 70.25 132 TYR A N 1
ATOM 1045 C CA . TYR A 1 132 ? -5.903 9.713 21.699 1.00 70.25 132 TYR A CA 1
ATOM 1046 C C . TYR A 1 132 ? -4.789 10.479 22.421 1.00 70.25 132 TYR A C 1
ATOM 1048 O O . TYR A 1 132 ? -4.602 10.244 23.613 1.00 70.25 132 TYR A O 1
ATOM 1056 N N . PHE A 1 133 ? -4.070 11.394 21.755 1.00 65.81 133 PHE A N 1
ATOM 1057 C CA . PHE A 1 133 ? -2.953 12.133 22.370 1.00 65.81 133 PHE A CA 1
ATOM 1058 C C . PHE A 1 133 ? -3.229 13.623 22.639 1.00 65.81 133 PHE A C 1
ATOM 1060 O O . PHE A 1 133 ? -2.526 14.214 23.456 1.00 65.81 133 PHE A O 1
ATOM 1067 N N . GLY A 1 134 ? -4.226 14.246 22.001 1.00 56.28 134 GLY A N 1
ATOM 1068 C CA . GLY A 1 134 ? -4.400 15.700 22.028 1.00 56.28 134 GLY A CA 1
ATOM 1069 C C . GLY A 1 134 ? -5.847 16.182 22.149 1.00 56.28 134 GLY A C 1
ATOM 1070 O O . GLY A 1 134 ? -6.603 16.124 21.192 1.00 56.28 134 GLY A O 1
ATOM 1071 N N . ILE A 1 135 ? -6.139 16.809 23.295 1.00 46.56 135 ILE A N 1
ATOM 1072 C CA . ILE A 1 135 ? -7.230 17.772 23.552 1.00 46.56 135 ILE A CA 1
ATOM 1073 C C . ILE A 1 135 ? -8.639 17.159 23.723 1.00 46.56 135 ILE A C 1
ATOM 1075 O O . ILE A 1 135 ? -9.454 17.134 22.809 1.00 46.56 135 ILE A O 1
ATOM 1079 N N . GLU A 1 136 ? -8.942 16.737 24.957 1.00 48.19 136 GLU A N 1
ATOM 1080 C CA . GLU A 1 136 ? -10.258 16.797 25.641 1.00 48.19 136 GLU A CA 1
ATOM 1081 C C . GLU A 1 136 ? -11.573 16.397 24.922 1.00 48.19 136 GLU A C 1
ATOM 1083 O O . GLU A 1 136 ? -12.656 16.661 25.448 1.00 48.19 136 GLU A O 1
ATOM 1088 N N . CYS A 1 137 ? -11.579 15.716 23.778 1.00 45.66 137 CYS A N 1
ATOM 1089 C CA . CYS A 1 137 ? -12.830 15.459 23.064 1.00 45.66 137 CYS A CA 1
ATOM 1090 C C . CYS A 1 137 ? -13.226 13.975 23.020 1.00 45.66 137 CYS A C 1
ATOM 1092 O O . CYS A 1 137 ? -12.701 13.180 22.253 1.00 45.66 137 CYS A O 1
ATOM 1094 N N . ARG A 1 138 ? -14.329 13.683 23.728 1.00 45.53 138 ARG A N 1
ATOM 1095 C CA . ARG A 1 138 ? -15.418 12.779 23.290 1.00 45.53 138 ARG A CA 1
ATOM 1096 C C . ARG A 1 138 ? -15.478 11.303 23.707 1.00 45.53 138 ARG A C 1
ATOM 1098 O O . ARG A 1 138 ? -16.386 10.628 23.244 1.00 45.53 138 ARG A O 1
ATOM 1105 N N . TYR A 1 139 ? -14.749 10.863 24.732 1.00 44.44 139 TYR A N 1
ATOM 1106 C CA . TYR A 1 139 ? -15.321 9.859 25.661 1.00 44.44 139 TYR A CA 1
ATOM 1107 C C . TYR A 1 139 ? -16.019 10.528 26.851 1.00 44.44 139 TYR A C 1
ATOM 1109 O O . TYR A 1 139 ? -16.063 10.003 27.962 1.00 44.44 139 TYR A O 1
ATOM 1117 N N . ARG A 1 140 ? -16.624 11.704 26.619 1.00 44.09 140 ARG A N 1
ATOM 1118 C CA . ARG A 1 140 ? -17.667 12.233 27.497 1.00 44.09 140 ARG A CA 1
ATOM 1119 C C . ARG A 1 140 ? -18.866 11.303 27.326 1.00 44.09 140 ARG A C 1
ATOM 1121 O O . ARG A 1 140 ? -19.676 11.508 26.435 1.00 44.09 140 ARG A O 1
ATOM 1128 N N . SER A 1 141 ? -18.834 10.236 28.123 1.00 41.50 141 SER A N 1
ATOM 1129 C CA . SER A 1 141 ? -19.829 9.196 28.357 1.00 41.50 141 SER A CA 1
ATOM 1130 C C . SER A 1 141 ? -21.146 9.399 27.606 1.00 41.50 141 SER A C 1
ATOM 1132 O O . SER A 1 141 ? -21.834 10.401 27.819 1.00 41.50 141 SER A O 1
ATOM 1134 N N . PHE A 1 142 ? -21.540 8.401 26.809 1.00 45.38 142 PHE A N 1
ATOM 1135 C CA . PHE A 1 142 ? -22.899 8.263 26.274 1.00 45.38 142 PHE A CA 1
ATOM 1136 C C . PHE A 1 142 ? -23.994 8.452 27.355 1.00 45.38 142 PHE A C 1
ATOM 1138 O O . PHE A 1 142 ? -25.126 8.783 27.010 1.00 45.38 142 PHE A O 1
ATOM 1145 N N . ASN A 1 143 ? -23.661 8.410 28.657 1.00 43.94 143 ASN A N 1
ATOM 1146 C CA . ASN A 1 143 ? -24.553 8.834 29.744 1.00 43.94 143 ASN A CA 1
ATOM 1147 C C . ASN A 1 143 ? -25.070 10.279 29.623 1.00 43.94 143 ASN A C 1
ATOM 1149 O O . ASN A 1 143 ? -26.144 10.564 30.141 1.00 43.94 143 ASN A O 1
ATOM 1153 N N . LYS A 1 144 ? -24.365 11.201 28.949 1.00 41.19 144 LYS A N 1
ATOM 1154 C CA . LYS A 1 144 ? -24.818 12.603 28.815 1.00 41.19 144 LYS A CA 1
ATOM 1155 C C . LYS A 1 144 ? -25.705 12.888 27.601 1.00 41.19 144 LYS A C 1
ATOM 1157 O O . LYS A 1 144 ? -26.254 13.980 27.535 1.00 41.19 144 LYS A O 1
ATOM 1162 N N . LEU A 1 145 ? -25.868 11.946 26.669 1.00 45.66 145 LEU A N 1
ATOM 1163 C CA . LEU A 1 145 ? -26.851 12.068 25.577 1.00 45.66 145 LEU A CA 1
ATOM 1164 C C . LEU A 1 145 ? -28.187 11.386 25.905 1.00 45.66 145 LEU A C 1
ATOM 1166 O O . LEU A 1 145 ? -29.193 11.712 25.288 1.00 45.66 145 LEU A O 1
ATOM 1170 N N . SER A 1 146 ? -28.207 10.493 26.900 1.00 42.91 146 SER A N 1
ATOM 1171 C CA . SER A 1 146 ? -29.440 9.909 27.446 1.00 42.91 146 SER A CA 1
ATOM 1172 C C . SER A 1 146 ? -30.083 10.788 28.535 1.00 42.91 146 SER A C 1
ATOM 1174 O O . SER A 1 146 ? -31.296 10.766 28.724 1.00 42.91 146 SER A O 1
ATOM 1176 N N . GLN A 1 147 ? -29.302 11.627 29.227 1.00 41.88 147 GLN A N 1
ATOM 1177 C CA . GLN A 1 147 ? -29.819 12.518 30.271 1.00 41.88 147 GLN A CA 1
ATOM 1178 C C . GLN A 1 147 ? -29.960 13.972 29.798 1.00 41.88 147 GLN A C 1
ATOM 1180 O O . GLN A 1 147 ? -29.030 14.758 29.952 1.00 41.88 147 GLN A O 1
ATOM 1185 N N . GLN A 1 148 ? -31.152 14.289 29.272 1.00 35.81 148 GLN A N 1
ATOM 1186 C CA . GLN A 1 148 ? -32.018 15.466 29.532 1.00 35.81 148 GLN A CA 1
ATOM 1187 C C . GLN A 1 148 ? -32.711 16.018 28.266 1.00 35.81 148 GLN A C 1
ATOM 1189 O O . GLN A 1 148 ? -32.081 16.095 27.214 1.00 35.81 148 GLN A O 1
ATOM 1194 N N . PRO A 1 149 ? -34.003 16.418 28.362 1.00 40.16 149 PRO A N 1
ATOM 1195 C CA . PRO A 1 149 ? -34.562 17.124 29.515 1.00 40.16 149 PRO A CA 1
ATOM 1196 C C . PRO A 1 149 ? -35.773 16.436 30.162 1.00 40.16 149 PRO A C 1
ATOM 1198 O O . PRO A 1 149 ? -36.841 16.329 29.566 1.00 40.16 149 PRO A O 1
ATOM 1201 N N . GLU A 1 150 ? -35.650 16.092 31.447 1.00 39.03 150 GLU A N 1
ATOM 1202 C CA . GLU A 1 150 ? -36.796 16.239 32.347 1.00 39.03 150 GLU A CA 1
ATOM 1203 C C . GLU A 1 150 ? -37.074 17.739 32.451 1.00 39.03 150 GLU A C 1
ATOM 1205 O O . GLU A 1 150 ? -36.391 18.482 33.156 1.00 39.03 150 GLU A O 1
ATOM 1210 N N . ILE A 1 151 ? -38.053 18.198 31.677 1.00 43.06 151 ILE A N 1
ATOM 1211 C CA . ILE A 1 151 ? -38.692 19.490 31.888 1.00 43.06 151 ILE A CA 1
ATOM 1212 C C . ILE A 1 151 ? -39.483 19.342 33.189 1.00 43.06 151 ILE A C 1
ATOM 1214 O O . ILE A 1 151 ? -40.634 18.912 33.192 1.00 43.06 151 ILE A O 1
ATOM 1218 N N . THR A 1 152 ? -38.855 19.660 34.317 1.00 41.38 152 THR A N 1
ATOM 1219 C CA . THR A 1 152 ? -39.569 19.900 35.570 1.00 41.38 152 THR A CA 1
ATOM 1220 C C . THR A 1 152 ? -40.435 21.142 35.383 1.00 41.38 152 THR A C 1
ATOM 1222 O O . THR A 1 152 ? -39.954 22.272 35.478 1.00 41.38 152 THR A O 1
ATOM 1225 N N . LEU A 1 153 ? -41.714 20.926 35.076 1.00 38.72 153 LEU A N 1
ATOM 1226 C CA . LEU A 1 153 ? -42.767 21.930 35.182 1.00 38.72 153 LEU A CA 1
ATOM 1227 C C . LEU A 1 153 ? -42.797 22.456 36.629 1.00 38.72 153 LEU A C 1
ATOM 1229 O O . LEU A 1 153 ? -42.993 21.661 37.552 1.00 38.72 153 LEU A O 1
ATOM 1233 N N . PRO A 1 154 ? -42.628 23.768 36.874 1.00 38.19 154 PRO A N 1
ATOM 1234 C CA . PRO A 1 154 ? -42.901 24.325 38.186 1.00 38.19 154 PRO A CA 1
ATOM 1235 C C . PRO A 1 154 ? -44.413 24.290 38.405 1.00 38.19 154 PRO A C 1
ATOM 1237 O O . PRO A 1 154 ? -45.155 25.110 37.867 1.00 38.19 154 PRO A O 1
ATOM 1240 N N . ASN A 1 155 ? -44.868 23.332 39.210 1.00 38.47 155 ASN A N 1
ATOM 1241 C CA . ASN A 1 155 ? -46.236 23.274 39.705 1.00 38.47 155 ASN A CA 1
ATOM 1242 C C . ASN A 1 155 ? -46.426 24.409 40.729 1.00 38.47 155 ASN A C 1
ATOM 1244 O O . ASN A 1 155 ? -46.310 24.218 41.940 1.00 38.47 155 ASN A O 1
ATOM 1248 N N . LYS A 1 156 ? -46.634 25.636 40.238 1.00 39.00 156 LYS A N 1
ATOM 1249 C CA . LYS A 1 156 ? -47.119 26.746 41.057 1.00 39.00 156 LYS A CA 1
ATOM 1250 C C . LYS A 1 156 ? -48.637 26.649 41.149 1.00 39.00 156 LYS A C 1
ATOM 1252 O O . LYS A 1 156 ? -49.329 26.928 40.182 1.00 39.00 156 LYS A O 1
ATOM 1257 N N . LEU A 1 157 ? -49.060 26.248 42.346 1.00 38.06 157 LEU A N 1
ATOM 1258 C CA . LEU A 1 157 ? -50.271 26.626 43.070 1.00 38.06 157 LEU A CA 1
ATOM 1259 C C . LEU A 1 157 ? -51.582 26.737 42.277 1.00 38.06 157 LEU A C 1
ATOM 1261 O O . LEU A 1 157 ? -51.813 27.679 41.522 1.00 38.06 157 LEU A O 1
ATOM 1265 N N . PHE A 1 158 ? -52.487 25.823 42.626 1.00 37.06 158 PHE A N 1
ATOM 1266 C CA . PHE A 1 158 ? -53.925 26.058 42.634 1.00 37.06 158 PHE A CA 1
ATOM 1267 C C . PHE A 1 158 ? -54.264 27.387 43.333 1.00 37.06 158 PHE A C 1
ATOM 1269 O O . PHE A 1 158 ? -53.712 27.696 44.393 1.00 37.06 158 PHE A O 1
ATOM 1276 N N . VAL A 1 159 ? -55.161 28.133 42.683 1.00 36.00 159 VAL A N 1
ATOM 1277 C CA . VAL A 1 159 ? -55.987 29.219 43.236 1.00 36.00 159 VAL A CA 1
ATOM 1278 C C . VAL A 1 159 ? -56.942 28.658 44.283 1.00 36.00 159 VAL A C 1
ATOM 1280 O O . VAL A 1 159 ? -57.430 27.525 44.061 1.00 36.00 159 VAL A O 1
#

Nearest PDB structures (foldseek):
  8d9p-assembly1_A  TM=3.907E-01  e=2.903E+00  synthetic construct

Foldseek 3Di:
DPDFLADPPVRDRLDDPVLVVLLVVLVVLVVVLVVVVVCPVVDPPVVVVVCLVCVVVVVVVNLVSLVVSLVSLQVNLVVLVVSLVSLVVLCPDHPPPVSNVVSVVSNVVSNVSSVVSVVSSVVSVVVSCPVPPDDDDDPPHPVVVVDDDPPPDPPPDDD

Sequence (159 aa):
MNEMYYTVPDMRVLLRPEMSLWFYATSILLLLLTSLTLLVSSVPKPLQSFAENNPQLLSFLHGVCLSASCLLCAYCTFLAMHASGSVGKYAFKATPRQFQDASYWYFVRLRALAILFTMESILQMFVLCVLYFGIECRYRSFNKLSQQPEITLPNKLFV

Radius of gyration: 25.52 Å; Cα contacts (8 Å, |Δi|>4): 108; chains: 1; bounding box: 76×49×70 Å

Secondary structure (DSSP, 8-state):
----EE-TTT--EEE-THHHHHHHHHHHHHHHHHHHHHHGGG--HHHHHHHHH-HHHHHHHHHHHHHHHHHHHHHHHHHHHHHHHHHHTTTTT-SSHHHHHHHHHHHHHHHHHHHHHHHHHHHHHHHHIIIIISS--S-S-THHHHS------------

Organism: Parelaphostrongylus tenuis (NCBI:txid148309)